Protein AF-A0A961J5Z5-F1 (afdb_monomer_lite)

Radius of gyration: 22.78 Å; chains: 1; bounding box: 40×27×64 Å

Foldseek 3Di:
DDPVVVVVVVVVVVVVVVVVVVVVVVVVCPVPDDPCRVPPPCVCVVVVVVVVVVVVD

Structure (mmCIF, N/CA/C/O backbone):
data_AF-A0A961J5Z5-F1
#
_entry.id   AF-A0A961J5Z5-F1
#
loop_
_atom_site.group_PDB
_atom_site.id
_atom_site.type_symbol
_atom_site.label_atom_id
_atom_site.label_alt_id
_atom_site.label_comp_id
_atom_site.label_asym_id
_atom_site.label_enti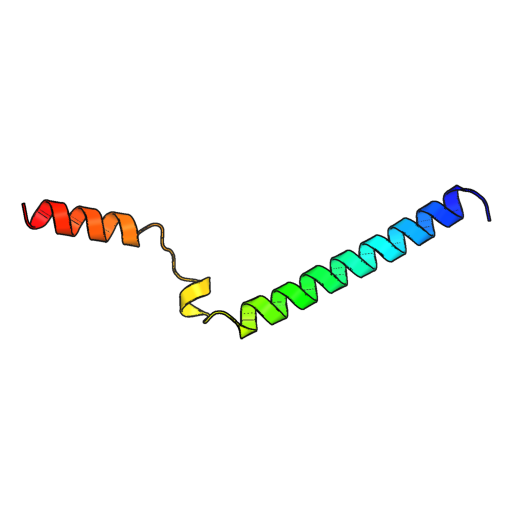ty_id
_atom_site.label_seq_id
_atom_site.pdbx_PDB_ins_code
_atom_site.Cartn_x
_atom_site.Cartn_y
_atom_site.Cartn_z
_atom_site.occupancy
_atom_site.B_iso_or_equiv
_atom_site.auth_seq_id
_atom_site.auth_comp_id
_atom_site.auth_asym_id
_atom_site.auth_atom_id
_atom_site.pdbx_PDB_model_num
ATOM 1 N N . MET A 1 1 ? 12.581 -0.893 -26.423 1.00 66.44 1 MET A N 1
ATOM 2 C CA . MET A 1 1 ? 13.063 -1.039 -25.041 1.00 66.44 1 MET A CA 1
ATOM 3 C C . MET A 1 1 ? 13.991 0.109 -24.730 1.00 66.44 1 MET A C 1
ATOM 5 O O . MET A 1 1 ? 15.211 -0.027 -24.797 1.00 66.44 1 MET A O 1
ATOM 9 N N . ASP A 1 2 ? 13.378 1.254 -24.467 1.00 95.12 2 ASP A N 1
ATOM 10 C CA . ASP A 1 2 ? 14.022 2.457 -23.956 1.00 95.12 2 ASP A CA 1
ATOM 11 C C . ASP A 1 2 ? 13.624 2.706 -22.490 1.00 95.12 2 ASP A C 1
ATOM 13 O O . ASP A 1 2 ? 12.947 1.892 -21.860 1.00 95.12 2 ASP A O 1
ATOM 17 N N . LEU A 1 3 ? 14.093 3.816 -21.913 1.00 96.62 3 LEU A N 1
ATOM 18 C CA . LEU A 1 3 ? 13.770 4.186 -20.533 1.00 96.62 3 LEU A CA 1
ATOM 19 C C . LEU A 1 3 ? 12.255 4.293 -20.298 1.00 96.62 3 LEU A C 1
ATOM 21 O O . LEU A 1 3 ? 11.792 4.015 -19.192 1.00 96.62 3 LEU A O 1
ATOM 25 N N . TRP A 1 4 ? 11.495 4.702 -21.312 1.00 97.38 4 TRP A N 1
ATOM 26 C CA . TRP A 1 4 ? 10.069 4.942 -21.176 1.00 97.38 4 TRP A CA 1
ATOM 27 C C . TRP A 1 4 ? 9.283 3.636 -21.112 1.00 97.38 4 TRP A C 1
ATOM 29 O O . TRP A 1 4 ? 8.435 3.501 -20.233 1.00 97.38 4 TRP A O 1
ATOM 39 N N . ASP A 1 5 ? 9.682 2.633 -21.899 1.00 97.25 5 ASP A N 1
ATOM 40 C CA . ASP A 1 5 ? 9.143 1.270 -21.800 1.00 97.25 5 ASP A CA 1
ATOM 41 C C . ASP A 1 5 ? 9.315 0.693 -20.376 1.00 97.25 5 ASP A C 1
ATOM 43 O O . ASP A 1 5 ? 8.393 0.117 -19.796 1.00 97.25 5 ASP A O 1
ATOM 47 N N . TYR A 1 6 ? 10.491 0.877 -19.759 1.00 97.44 6 TYR A N 1
ATOM 48 C CA . TYR A 1 6 ? 10.733 0.410 -18.386 1.00 97.44 6 TYR A CA 1
ATOM 49 C C . TYR A 1 6 ? 9.896 1.160 -17.347 1.00 97.44 6 TYR A C 1
ATOM 51 O O . TYR A 1 6 ? 9.410 0.549 -16.392 1.00 97.44 6 TYR A O 1
ATOM 59 N N . LEU A 1 7 ? 9.737 2.474 -17.516 1.00 98.00 7 LEU A N 1
ATOM 60 C CA . LEU A 1 7 ? 8.916 3.292 -16.626 1.00 98.00 7 LEU A CA 1
ATOM 61 C C . LEU A 1 7 ? 7.431 2.932 -16.745 1.00 98.00 7 LEU A C 1
ATOM 63 O O . LEU A 1 7 ? 6.744 2.884 -15.725 1.00 98.00 7 LEU A O 1
ATOM 67 N N . GLU A 1 8 ? 6.956 2.595 -17.943 1.00 97.56 8 GLU A N 1
ATOM 68 C CA . GLU A 1 8 ? 5.599 2.095 -18.160 1.00 97.56 8 GLU A CA 1
ATOM 69 C C . GLU A 1 8 ? 5.369 0.762 -17.438 1.00 97.56 8 GLU A C 1
ATOM 71 O O . GLU A 1 8 ? 4.398 0.628 -16.688 1.00 97.56 8 GLU A O 1
ATOM 76 N N . TYR A 1 9 ? 6.282 -0.206 -17.575 1.00 97.81 9 TYR A N 1
ATOM 77 C CA . TYR A 1 9 ? 6.168 -1.480 -16.856 1.00 97.81 9 TYR A CA 1
ATOM 78 C C . TYR A 1 9 ? 6.228 -1.303 -15.338 1.00 97.81 9 TYR A C 1
ATOM 80 O O . TYR A 1 9 ? 5.481 -1.962 -14.610 1.00 97.81 9 TYR A O 1
ATOM 88 N N . ALA A 1 10 ? 7.079 -0.398 -14.848 1.00 97.88 10 ALA A N 1
ATOM 89 C CA . ALA A 1 10 ? 7.149 -0.075 -13.429 1.00 97.88 10 ALA A CA 1
ATOM 90 C C . ALA A 1 10 ? 5.838 0.550 -12.927 1.00 97.88 10 ALA A C 1
ATOM 92 O O . ALA A 1 10 ? 5.349 0.166 -11.863 1.00 97.88 10 ALA A O 1
ATOM 93 N N . ALA A 1 11 ? 5.242 1.464 -13.699 1.00 98.38 11 ALA A N 1
ATOM 94 C CA . ALA A 1 11 ? 3.956 2.071 -13.373 1.00 98.38 11 ALA A CA 1
ATOM 95 C C . ALA A 1 11 ? 2.837 1.021 -13.337 1.00 98.38 11 ALA A C 1
ATOM 97 O O . ALA A 1 11 ? 2.096 0.955 -12.359 1.00 98.38 11 ALA A O 1
ATOM 98 N N . TRP A 1 12 ? 2.772 0.139 -14.338 1.00 98.38 12 TRP A N 1
ATOM 99 C CA . TRP A 1 12 ? 1.813 -0.968 -14.373 1.00 98.38 12 TRP A CA 1
ATOM 100 C C . TRP A 1 12 ? 1.954 -1.910 -13.175 1.00 98.38 12 TRP A C 1
ATOM 102 O O . TRP A 1 12 ? 0.960 -2.252 -12.529 1.00 98.38 12 TRP A O 1
ATOM 112 N N . ALA A 1 13 ? 3.186 -2.301 -12.841 1.00 98.31 13 ALA A N 1
ATOM 113 C CA . ALA A 1 13 ? 3.457 -3.140 -11.680 1.00 98.31 13 ALA A CA 1
ATOM 114 C C . ALA A 1 13 ? 3.045 -2.442 -10.374 1.00 98.31 13 ALA A C 1
ATOM 116 O O . ALA A 1 13 ? 2.396 -3.055 -9.526 1.00 98.31 13 ALA A O 1
ATOM 117 N N . ALA A 1 14 ? 3.358 -1.151 -10.224 1.00 98.50 14 ALA A N 1
ATOM 118 C CA . ALA A 1 14 ? 2.962 -0.366 -9.060 1.00 98.50 14 ALA A CA 1
ATOM 119 C C . ALA A 1 14 ? 1.434 -0.266 -8.934 1.00 98.50 14 ALA A C 1
ATOM 121 O O . ALA A 1 14 ? 0.897 -0.505 -7.854 1.00 98.50 14 ALA A O 1
ATOM 122 N N . SER A 1 15 ? 0.718 0.008 -10.028 1.00 98.38 15 SER A N 1
ATOM 123 C CA . SER A 1 15 ? -0.749 0.036 -10.043 1.00 98.38 15 SER A CA 1
ATOM 124 C C . SER A 1 15 ? -1.352 -1.296 -9.601 1.00 98.38 15 SER A C 1
ATOM 126 O O . SER A 1 15 ? -2.268 -1.306 -8.778 1.00 98.38 15 SER A O 1
ATOM 128 N N . PHE A 1 16 ? -0.813 -2.418 -10.086 1.00 98.44 16 PHE A N 1
ATOM 129 C CA . PHE A 1 16 ? -1.255 -3.744 -9.660 1.00 98.44 16 PHE A CA 1
ATOM 130 C C . PHE A 1 16 ? -1.015 -3.977 -8.161 1.00 98.44 16 PHE A C 1
ATOM 132 O O . PHE A 1 16 ? -1.916 -4.432 -7.457 1.00 98.44 16 PHE A O 1
ATOM 139 N N . LEU A 1 17 ? 0.168 -3.617 -7.652 1.00 98.56 17 LEU A N 1
ATOM 140 C CA . LEU A 1 17 ? 0.498 -3.743 -6.230 1.00 98.56 17 LEU A CA 1
ATOM 141 C C . LEU A 1 17 ? -0.419 -2.890 -5.345 1.00 98.56 17 LEU A C 1
ATOM 143 O O . LEU A 1 17 ? -0.886 -3.378 -4.316 1.00 98.56 17 LEU A O 1
ATOM 147 N N . PHE A 1 18 ? -0.725 -1.654 -5.747 1.00 98.44 18 PHE A N 1
ATOM 148 C CA . PHE A 1 18 ? -1.671 -0.807 -5.018 1.00 98.44 18 PHE A CA 1
ATOM 149 C C . PHE A 1 18 ? -3.088 -1.379 -5.042 1.00 98.44 18 PHE A C 1
ATOM 151 O O . PHE A 1 18 ? -3.739 -1.424 -3.999 1.00 98.44 18 PHE A O 1
ATOM 158 N N . GLY A 1 19 ? -3.548 -1.873 -6.195 1.00 98.12 19 GLY A N 1
ATOM 159 C CA . GLY A 1 19 ? -4.845 -2.540 -6.303 1.00 98.12 19 GLY A CA 1
ATOM 160 C C . GLY A 1 19 ? -4.944 -3.746 -5.368 1.00 98.12 19 GLY A C 1
ATOM 161 O O . GLY A 1 19 ? -5.895 -3.858 -4.594 1.00 98.12 19 GLY A O 1
ATOM 162 N N . LEU A 1 20 ? -3.921 -4.604 -5.365 1.00 98.38 20 LEU A N 1
ATOM 163 C CA . LEU A 1 20 ? -3.859 -5.760 -4.475 1.00 98.38 20 LEU A CA 1
ATOM 164 C C . LEU A 1 20 ? -3.824 -5.342 -2.999 1.00 98.38 20 LEU A C 1
ATOM 166 O O . LEU A 1 20 ? -4.534 -5.921 -2.179 1.00 98.3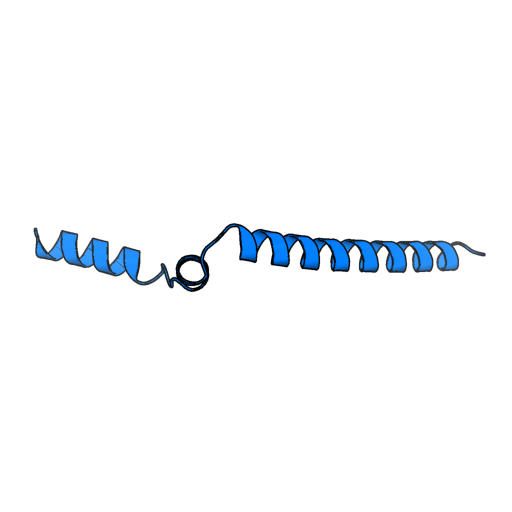8 20 LEU A O 1
ATOM 170 N N . PHE A 1 21 ? -3.042 -4.317 -2.657 1.00 98.00 21 PHE A N 1
ATOM 171 C CA . PHE A 1 21 ? -2.967 -3.793 -1.296 1.00 98.00 21 PHE A CA 1
ATOM 172 C C . PHE A 1 21 ? -4.328 -3.291 -0.801 1.00 98.00 21 PHE A C 1
ATOM 174 O O . PHE A 1 21 ? -4.707 -3.588 0.332 1.00 98.00 21 PHE A O 1
ATOM 181 N N . ILE A 1 22 ? -5.084 -2.579 -1.639 1.00 97.69 22 ILE A N 1
ATOM 182 C CA . ILE A 1 22 ? -6.431 -2.104 -1.298 1.00 97.69 22 ILE A CA 1
ATOM 183 C C . ILE A 1 22 ? -7.361 -3.289 -1.034 1.00 97.69 22 ILE A C 1
ATOM 185 O O . ILE A 1 22 ? -8.006 -3.327 0.010 1.00 97.69 22 ILE A O 1
ATOM 189 N N . VAL A 1 23 ? -7.388 -4.281 -1.930 1.00 98.06 23 VAL A N 1
ATOM 190 C CA . VAL A 1 23 ? -8.261 -5.459 -1.789 1.00 98.06 23 VAL A CA 1
ATOM 191 C C . VAL A 1 23 ? -7.917 -6.263 -0.534 1.00 98.06 23 VAL A C 1
ATOM 193 O O . VAL A 1 23 ? -8.812 -6.619 0.229 1.00 98.06 23 VAL A O 1
ATOM 196 N N . ILE A 1 24 ? -6.629 -6.505 -0.270 1.00 97.75 24 ILE A N 1
ATOM 197 C CA . ILE A 1 24 ? -6.187 -7.216 0.938 1.00 97.75 24 ILE A CA 1
ATOM 198 C C . ILE A 1 24 ? -6.606 -6.456 2.196 1.00 97.75 24 ILE A C 1
ATOM 200 O O . ILE A 1 24 ? -7.111 -7.064 3.139 1.00 97.75 24 ILE A O 1
ATOM 204 N N . ASN A 1 25 ? -6.403 -5.136 2.232 1.00 96.50 25 ASN A N 1
ATOM 205 C CA . ASN A 1 25 ? -6.798 -4.348 3.394 1.00 96.50 25 ASN A CA 1
ATOM 206 C C . ASN A 1 25 ? -8.309 -4.306 3.565 1.00 96.50 25 ASN A C 1
ATOM 208 O O . ASN A 1 25 ? -8.764 -4.392 4.698 1.00 96.50 25 A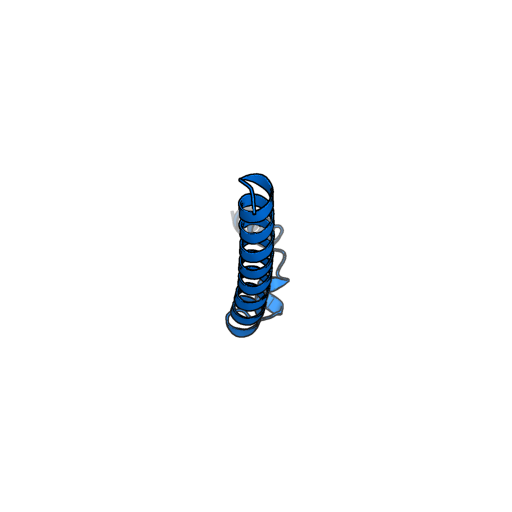SN A O 1
ATOM 212 N N . TRP A 1 26 ? -9.076 -4.223 2.481 1.00 94.75 26 TRP A N 1
ATOM 213 C CA . TRP A 1 26 ? -10.530 -4.273 2.555 1.00 94.75 26 TRP A CA 1
ATOM 214 C C . TRP A 1 26 ? -11.006 -5.585 3.185 1.00 94.75 26 TRP A C 1
ATOM 216 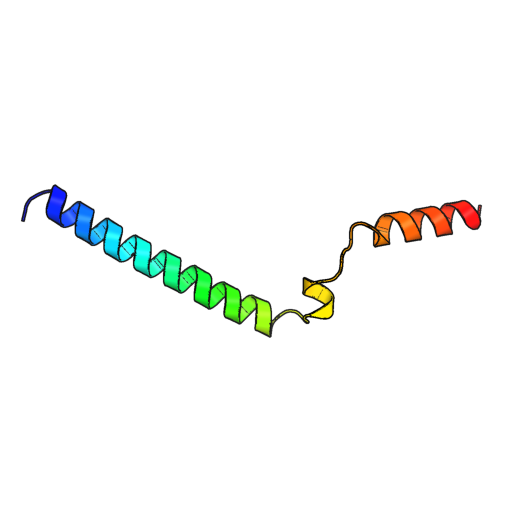O O . TRP A 1 26 ? -11.688 -5.541 4.206 1.00 94.75 26 TRP A O 1
ATOM 226 N N . ILE A 1 27 ? -10.552 -6.732 2.667 1.00 96.12 27 ILE A N 1
ATOM 227 C CA . ILE A 1 27 ? -10.896 -8.057 3.213 1.00 96.12 27 ILE A CA 1
ATOM 228 C C . ILE A 1 27 ? -10.460 -8.174 4.678 1.00 96.12 27 ILE A C 1
ATOM 230 O O . ILE A 1 27 ? -11.201 -8.666 5.527 1.00 96.12 27 ILE A O 1
ATOM 234 N N . ARG A 1 28 ? -9.248 -7.712 5.002 1.00 95.44 28 ARG A N 1
ATOM 235 C CA . ARG A 1 28 ? -8.741 -7.770 6.374 1.00 95.44 28 ARG A CA 1
ATOM 236 C C . ARG A 1 28 ? -9.594 -6.924 7.317 1.00 95.44 28 ARG A C 1
ATOM 238 O O . ARG A 1 28 ? -9.960 -7.426 8.373 1.00 95.44 28 ARG A O 1
ATOM 245 N N . THR A 1 29 ? -9.914 -5.687 6.949 1.00 92.44 29 THR A N 1
ATOM 246 C CA . THR A 1 29 ? -10.745 -4.780 7.754 1.00 92.44 29 THR A CA 1
ATOM 247 C C . THR A 1 29 ? -12.135 -5.364 7.980 1.00 92.44 29 THR A C 1
ATOM 249 O O . THR A 1 29 ? -12.573 -5.414 9.125 1.00 92.44 2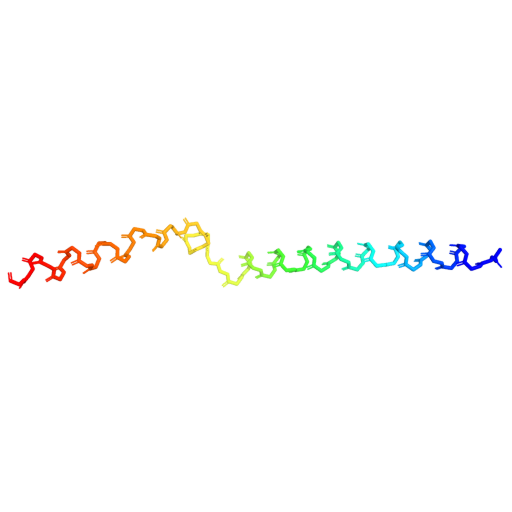9 THR A O 1
ATOM 252 N N . ASP A 1 30 ? -12.767 -5.877 6.926 1.00 90.81 30 ASP A N 1
ATOM 253 C CA . ASP A 1 30 ? -14.088 -6.516 6.976 1.00 90.81 30 ASP A CA 1
ATOM 254 C C . ASP A 1 30 ? -14.107 -7.750 7.896 1.00 90.81 30 ASP A C 1
ATOM 256 O O . ASP A 1 30 ? -15.009 -7.927 8.705 1.00 90.81 30 ASP A O 1
ATOM 260 N N . SER A 1 31 ? -13.049 -8.568 7.856 1.00 90.50 31 SER A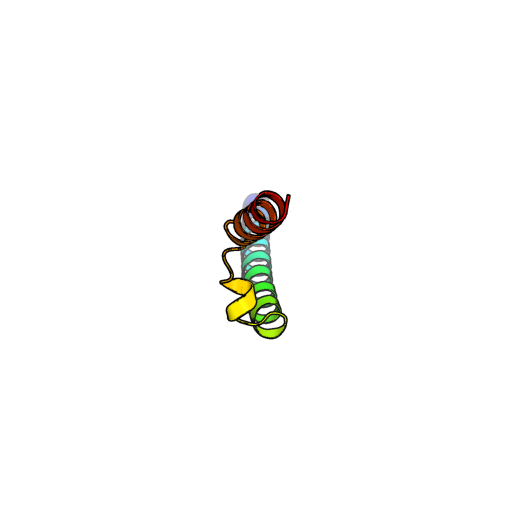 N 1
ATOM 261 C CA . SER A 1 31 ? -12.939 -9.752 8.726 1.00 90.50 31 SER A CA 1
ATOM 262 C C . SER A 1 31 ? -12.540 -9.452 10.177 1.00 90.50 31 SER A C 1
ATOM 264 O O . SER A 1 31 ? -12.791 -10.267 11.064 1.00 90.50 31 SER A O 1
ATOM 266 N N . THR A 1 32 ? -11.867 -8.325 10.430 1.00 93.06 32 THR A N 1
ATOM 267 C CA . THR A 1 32 ? -11.291 -8.011 11.752 1.00 93.06 32 THR A CA 1
ATOM 268 C C . THR A 1 32 ? -12.252 -7.205 12.621 1.00 93.06 32 THR A C 1
ATOM 270 O O . THR A 1 32 ? -12.220 -7.331 13.845 1.00 93.06 32 THR A O 1
ATOM 273 N N . TYR A 1 33 ? -13.095 -6.375 12.010 1.00 88.19 33 TYR A N 1
ATOM 274 C CA . TYR A 1 33 ? -13.981 -5.452 12.709 1.00 88.19 33 TYR A CA 1
ATOM 275 C C . TYR A 1 33 ? -15.438 -5.747 12.356 1.00 88.19 33 TYR A C 1
ATOM 277 O O . TYR A 1 33 ? -15.754 -6.004 11.201 1.00 88.19 33 TYR A O 1
ATOM 285 N N . SER A 1 34 ? -16.337 -5.698 13.342 1.00 86.00 34 SER A N 1
ATOM 286 C CA . SER A 1 34 ? -17.768 -5.857 13.083 1.00 86.00 34 SER A CA 1
ATOM 287 C C . SER A 1 34 ? -18.323 -4.665 12.304 1.00 86.00 34 SER A C 1
ATOM 289 O O . SER A 1 34 ? -17.852 -3.536 12.451 1.00 86.00 34 SER A O 1
ATOM 291 N N . GLU A 1 35 ? -19.369 -4.904 11.515 1.00 83.50 35 GLU A N 1
ATOM 292 C CA . GLU A 1 35 ? -20.054 -3.853 10.757 1.00 83.50 35 GLU A CA 1
ATOM 293 C C . GLU A 1 35 ? -20.563 -2.739 11.678 1.00 83.50 35 GLU A C 1
ATOM 295 O O . GLU A 1 35 ? -20.292 -1.573 11.423 1.00 83.50 35 GLU A O 1
ATOM 300 N N . GLU A 1 36 ? -21.164 -3.097 12.819 1.00 83.75 36 GLU A N 1
ATOM 301 C CA . GLU A 1 36 ? -21.602 -2.140 13.844 1.00 83.75 36 GLU A CA 1
ATOM 302 C C . GLU A 1 36 ? -20.467 -1.214 14.295 1.00 83.75 36 GLU A C 1
ATOM 304 O O . GLU A 1 36 ? -20.672 -0.009 14.407 1.00 83.75 36 GLU A O 1
ATOM 309 N N . PHE A 1 37 ? -19.257 -1.748 14.493 1.00 85.38 37 PHE A N 1
ATOM 310 C CA . PHE A 1 37 ? -18.095 -0.942 14.857 1.00 85.38 37 PHE A CA 1
ATOM 311 C C . PHE A 1 37 ? -17.639 -0.045 13.699 1.00 85.38 37 PHE A C 1
ATOM 313 O O . PHE A 1 37 ? -17.400 1.144 13.911 1.00 85.38 37 PHE A O 1
ATOM 320 N N . LEU A 1 38 ? -17.555 -0.578 12.476 1.00 86.31 38 LEU A N 1
ATOM 321 C CA . LEU A 1 38 ? -17.137 0.173 11.284 1.00 86.31 38 LEU A CA 1
ATOM 322 C C . LEU A 1 38 ? -18.120 1.290 10.903 1.00 86.31 38 LEU A C 1
ATOM 324 O O . LEU A 1 38 ? -17.696 2.321 10.383 1.00 86.31 38 LEU A O 1
ATOM 328 N N . THR A 1 39 ? -19.413 1.104 11.175 1.00 84.38 39 THR A N 1
ATOM 329 C CA . THR A 1 39 ? -20.469 2.092 10.914 1.00 84.38 39 THR A CA 1
ATOM 330 C C . THR A 1 39 ? -20.849 2.908 12.148 1.00 84.38 39 THR A C 1
ATOM 332 O O . THR A 1 39 ? -21.729 3.765 12.060 1.00 84.38 39 THR A O 1
ATOM 335 N N . SER A 1 40 ? -20.225 2.653 13.305 1.00 78.56 40 SER A N 1
ATOM 336 C CA . SER A 1 40 ? -20.503 3.418 14.521 1.00 78.56 40 SER A CA 1
ATOM 337 C C . SER A 1 40 ? -20.046 4.867 14.336 1.00 78.56 40 SER A C 1
ATOM 339 O O . SER A 1 40 ? -18.859 5.159 14.178 1.00 78.56 40 SER A O 1
ATOM 341 N N . SER A 1 41 ? -20.995 5.805 14.351 1.00 71.62 41 SER A N 1
ATOM 342 C CA . SER A 1 41 ? -20.674 7.231 14.393 1.00 71.62 41 SER A CA 1
ATOM 343 C C . SER A 1 41 ? -20.260 7.598 15.818 1.00 71.62 41 SER A C 1
ATOM 345 O O . SER A 1 41 ? -21.089 7.930 16.663 1.00 71.62 41 SER A O 1
ATOM 347 N N . ARG A 1 42 ? -18.960 7.498 16.110 1.00 65.69 42 ARG A N 1
ATOM 348 C CA . ARG A 1 42 ? -18.392 7.863 17.421 1.00 65.69 42 ARG A CA 1
ATOM 349 C C . ARG A 1 42 ? -18.336 9.376 17.674 1.00 65.69 42 ARG A C 1
ATOM 351 O O . ARG A 1 42 ? -17.886 9.784 18.739 1.00 65.69 42 ARG A O 1
ATOM 358 N N . GLU A 1 43 ? -18.792 10.210 16.735 1.00 64.94 43 GLU A N 1
ATOM 359 C CA . GLU A 1 43 ? -18.902 11.664 16.941 1.00 64.94 43 GLU A CA 1
ATOM 360 C C . GLU A 1 43 ? -19.927 12.009 18.037 1.00 64.94 43 GLU A C 1
ATOM 362 O O . GLU A 1 43 ? -19.642 12.848 18.883 1.00 64.94 43 GLU A O 1
ATOM 367 N N . GLY A 1 44 ? -21.062 11.301 18.110 1.00 63.34 44 GLY A N 1
ATOM 368 C CA . GLY A 1 44 ? -22.098 11.558 19.126 1.00 63.34 44 GLY A CA 1
ATOM 369 C C . GLY A 1 44 ? -21.859 10.889 20.488 1.00 63.34 44 GLY A C 1
ATOM 370 O O . GLY A 1 44 ? -22.453 11.286 21.487 1.00 63.34 44 GLY A O 1
ATOM 371 N N . GLU A 1 45 ? -20.985 9.879 20.564 1.00 67.50 45 GLU A N 1
ATOM 372 C CA . GLU A 1 45 ? -20.731 9.121 21.803 1.00 67.50 45 GLU A CA 1
ATOM 373 C C . GLU A 1 45 ? -19.976 9.969 22.846 1.00 67.50 45 GLU A C 1
ATOM 375 O O . GLU A 1 45 ? -20.263 9.912 24.041 1.00 67.50 45 GLU A O 1
ATOM 380 N N . LEU A 1 46 ? -19.046 10.817 22.391 1.00 62.66 46 LEU A N 1
ATOM 381 C CA . LEU A 1 46 ? -18.332 11.777 23.242 1.00 62.66 46 LEU A CA 1
ATOM 382 C C . LEU A 1 46 ? -19.252 12.889 23.772 1.00 62.66 46 LEU A C 1
ATOM 384 O O . LEU A 1 46 ? -19.105 13.310 24.923 1.00 62.66 46 LEU A O 1
ATOM 388 N N . GLU A 1 47 ? -20.202 13.347 22.956 1.00 68.12 47 GLU A N 1
ATOM 389 C CA . GLU A 1 47 ? -21.193 14.356 23.350 1.00 68.12 47 GLU A CA 1
ATOM 390 C C . GLU A 1 47 ? -22.163 13.790 24.397 1.00 68.12 47 GLU A C 1
ATOM 392 O O . GLU A 1 47 ? -22.333 14.402 25.450 1.00 68.12 47 GLU A O 1
ATOM 397 N N . ALA A 1 48 ? -22.675 12.570 24.199 1.00 68.94 48 ALA A N 1
ATOM 398 C CA . ALA A 1 48 ? -23.559 11.896 25.155 1.00 68.94 48 ALA A CA 1
ATOM 399 C C . ALA A 1 48 ? -22.890 11.644 26.523 1.00 68.94 48 ALA A C 1
ATOM 401 O O . ALA A 1 48 ? -23.493 11.889 27.569 1.00 68.94 48 ALA A O 1
ATOM 402 N N . LEU A 1 49 ? -21.619 11.219 26.543 1.00 72.00 49 LEU A N 1
ATOM 403 C CA . LEU A 1 49 ? -20.861 11.049 27.792 1.00 72.00 49 LEU A CA 1
ATOM 404 C C . LEU A 1 49 ? -20.630 12.382 28.525 1.00 72.00 49 LEU A C 1
ATOM 406 O O . LEU A 1 49 ? -20.642 12.425 29.758 1.00 72.00 49 LEU A O 1
ATOM 410 N N . THR A 1 50 ? -20.431 13.473 27.780 1.00 70.69 50 THR A N 1
ATOM 411 C CA . THR A 1 50 ? -20.240 14.817 28.346 1.00 70.69 50 THR A CA 1
ATOM 412 C C . THR A 1 50 ? -21.555 15.383 28.891 1.00 70.69 50 THR A C 1
ATOM 414 O O . THR A 1 50 ? -21.567 15.960 29.980 1.00 70.69 50 THR A O 1
ATOM 417 N N . GLU A 1 51 ? -22.673 15.163 28.195 1.00 68.75 51 GLU A N 1
ATOM 418 C CA . GLU A 1 51 ? -24.018 15.526 28.658 1.00 68.75 51 GLU A CA 1
ATOM 419 C C . GLU A 1 51 ? -24.423 14.752 29.921 1.00 68.75 51 GLU A C 1
ATOM 421 O O . GLU A 1 51 ? -24.917 15.360 30.871 1.00 68.75 51 GLU A O 1
ATOM 426 N N . GLU A 1 52 ? -24.153 13.443 30.004 1.00 70.88 52 GLU A N 1
ATOM 427 C CA . GLU A 1 52 ? -24.417 12.649 31.215 1.00 70.88 52 GLU A CA 1
ATOM 428 C C . GLU A 1 52 ? -23.568 13.092 32.417 1.00 70.88 52 GLU A C 1
ATOM 430 O O . GLU A 1 52 ? -24.050 13.096 33.554 1.00 70.88 52 GLU A O 1
ATOM 435 N N . GLN A 1 53 ? -22.306 13.470 32.187 1.00 69.69 53 GLN A N 1
ATOM 436 C CA . GLN A 1 53 ? -21.439 14.038 33.224 1.00 69.69 53 GLN A CA 1
ATOM 437 C C . GLN A 1 53 ? -21.947 15.407 33.694 1.00 69.69 53 GLN A C 1
ATOM 439 O O . GLN A 1 53 ? -21.918 15.678 34.893 1.00 69.69 53 GLN A O 1
ATOM 444 N N . HIS A 1 54 ? -22.452 16.243 32.782 1.00 67.44 54 HIS A N 1
ATOM 445 C CA . HIS A 1 54 ? -23.015 17.552 33.113 1.00 67.44 54 HIS A CA 1
ATOM 446 C C . HIS A 1 54 ? -24.360 17.449 33.850 1.00 67.44 54 HIS A C 1
ATOM 448 O O . HIS A 1 54 ? -24.594 18.191 34.797 1.00 67.44 54 HIS A O 1
ATOM 454 N N . HIS A 1 55 ? -25.219 16.493 33.481 1.00 61.31 55 HIS A N 1
ATOM 455 C CA . HIS A 1 55 ? -26.513 16.261 34.135 1.00 61.31 55 HIS A CA 1
ATOM 456 C C . HIS A 1 55 ? -26.415 15.622 35.530 1.00 61.31 55 HIS A C 1
ATOM 458 O O . HIS A 1 55 ? -27.380 15.681 36.294 1.00 61.31 55 HIS A O 1
ATOM 464 N N . ARG A 1 56 ? -25.286 14.979 35.857 1.00 60.03 56 ARG A N 1
ATOM 465 C CA . ARG A 1 56 ? -25.018 14.381 37.178 1.00 60.03 56 ARG A CA 1
ATOM 466 C C . ARG A 1 56 ? -24.257 15.309 38.140 1.00 60.03 56 ARG A C 1
ATOM 468 O O . ARG A 1 56 ? -23.987 14.877 39.261 1.00 60.03 56 ARG A O 1
ATOM 475 N N . GLY A 1 57 ? -23.902 16.523 37.709 1.00 50.91 57 GLY A N 1
ATOM 476 C CA . GLY A 1 57 ? -23.249 17.562 38.519 1.00 50.91 57 GLY A CA 1
ATOM 477 C C . GLY A 1 57 ? -24.229 18.488 39.225 1.00 50.91 57 GLY A C 1
ATOM 478 O O . GLY A 1 57 ? -25.280 18.803 38.628 1.00 50.91 57 GLY A O 1
#

Sequence (57 aa):
MDLWDYLEYAAWAASFLFGLFIVINWIRTDSTYSEEFLTSSREGELEALTEEQHHRG

Secondary structure (DSSP, 8-state):
--HHHHHHHHHHHHHHHHHHHHHHHHHHHHHHS-HHHHT--THHHHHHHHHHHHHT-

pLDDT: mean 85.39, std 14.11, range [50.91, 98.56]